Protein AF-A0A2K0UCM6-F1 (afdb_monomer)

Sequence (173 aa):
MTTNTTSREKSDEAMRGAILALKASTTWSSSEISAVLGLSVRQVNRIYSRSLKNGFDPSVRPLQISNSFVSDRPRSGRPRKRTEEVEQAIAENFKRDSRNGEKSCADIAAEITQAGHPVSSTMVWKVLKDAGLRKSKPVKKRGPRTKMKEGPAGSVPSPYALALERPEEDDGV

Secondary structure (DSSP, 8-state):
--------PPPPHHHHHHHHHHHHHS---HHHHHHHHT--HHHHHHHHHHHHHTT--TTSSS----HHHHSPPPP--PPPS--HHHHHHHHHHHHHHHHH----HHHHHHHHHHTT----HHHHHHHHHHTT----S---PPPP-----------PPPTTTTS--PPP-----

Mean predicted aligned error: 16.46 Å

Radius of gyration: 38.98 Å; Cα contacts (8 Å, |Δi|>4): 99; chains: 1; bounding box: 73×44×129 Å

pLDDT: mean 76.94, std 16.35, range [40.56, 94.5]

Nearest PDB structures (foldseek):
  7w59-assembly1_L  TM=2.141E-01  e=5.563E-01  Homo sapiens
  7l7b-assembly1_F  TM=2.271E-01  e=2.478E+00  Clostridia bacterium
  7kim-assembly1_F  TM=2.936E-01  e=7.203E+00  Mycobacterium tuberculosis
  5ipl-assembly1_F  TM=2.139E-01  e=3.236E+00  Escherichia coli
  6omf-assembly1_F  TM=2.282E-01  e=3.413E+00  Salmonella enterica subsp. enterica serovar Typhimurium

InterPro domains:
  IPR002492 Transposase, Tc1-like [PF01498] (101-149)
  IPR009057 Homedomain-like superfamily [SSF46689] (11-132)

Solvent-accessible surface area (backbone atoms only — not comparable to full-atom values): 11348 Å² total; per-residue (Å²): 134,82,83,84,78,73,71,88,68,77,80,47,66,65,60,50,46,50,52,48,51,46,60,54,76,45,92,65,50,60,62,56,55,16,66,76,70,75,47,55,49,68,54,53,53,51,51,49,57,48,18,44,75,58,68,51,63,69,84,51,80,78,78,83,84,54,67,79,37,59,54,80,74,83,75,83,67,85,85,70,96,69,54,71,68,60,53,48,53,52,51,50,52,51,57,57,26,68,74,75,54,82,69,50,49,57,54,55,20,51,56,42,35,72,74,70,44,90,50,50,37,71,51,48,49,51,51,33,54,76,71,68,53,70,88,88,67,82,83,73,72,79,69,83,79,74,79,74,79,82,68,85,81,74,82,73,80,62,91,70,76,80,77,78,77,74,83,78,82,82,87,82,133

Foldseek 3Di:
DDDPPPPVPPPDLVLLLVLLCPVLVDPDDLVVNCVVSVHDSVVSVVSNVQLVVQVQDSVDPPHDRDSSSRDDDDDPPDDDPDDPVLLVLLVVVQVVCVVVPGDQLCVSQVVVVVVVDNDDSVRSVVSCVVVVNDDPDDPPPPPPDPPD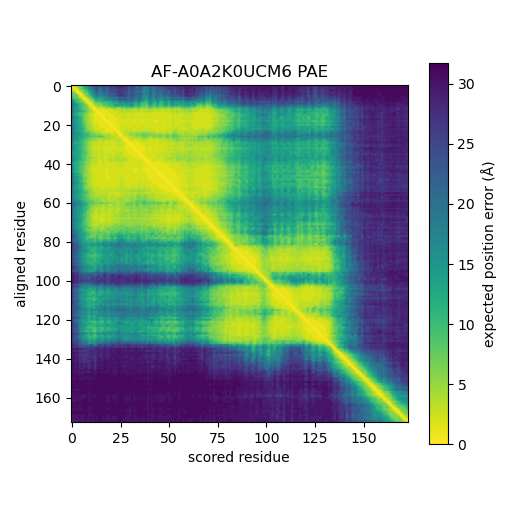PDDDDPPDDDPCPPPPDDPDPDDDD

Structure (mmCIF, N/CA/C/O backbone):
data_AF-A0A2K0UCM6-F1
#
_entry.id   AF-A0A2K0UCM6-F1
#
loop_
_atom_site.group_PDB
_atom_site.id
_atom_site.type_symbol
_atom_site.label_atom_id
_atom_site.label_alt_id
_atom_site.label_comp_id
_atom_site.label_asym_id
_atom_site.label_entity_id
_atom_site.label_seq_id
_atom_site.pdbx_PDB_ins_code
_atom_site.Cartn_x
_atom_site.Cartn_y
_atom_site.Cartn_z
_atom_site.occupancy
_atom_site.B_iso_or_equiv
_atom_site.auth_seq_id
_atom_site.auth_comp_id
_atom_site.auth_asym_id
_atom_site.auth_atom_id
_atom_site.pdbx_PDB_model_num
ATOM 1 N N . MET A 1 1 ? 25.650 23.838 -17.628 1.00 40.56 1 MET A N 1
ATOM 2 C CA . MET A 1 1 ? 24.295 23.589 -18.155 1.00 40.56 1 MET A CA 1
ATOM 3 C C . MET A 1 1 ? 23.600 22.560 -17.271 1.00 40.56 1 MET A C 1
ATOM 5 O O . MET A 1 1 ? 24.244 21.598 -16.880 1.00 40.56 1 MET A O 1
ATOM 9 N N . THR A 1 2 ? 22.339 22.856 -16.930 1.00 42.34 2 THR A N 1
ATOM 10 C CA . THR A 1 2 ? 21.278 22.015 -16.328 1.00 42.34 2 THR A CA 1
ATOM 11 C C . THR A 1 2 ? 21.559 21.280 -15.008 1.00 42.34 2 THR A C 1
ATOM 13 O O . THR A 1 2 ? 22.036 20.149 -14.987 1.00 42.34 2 THR 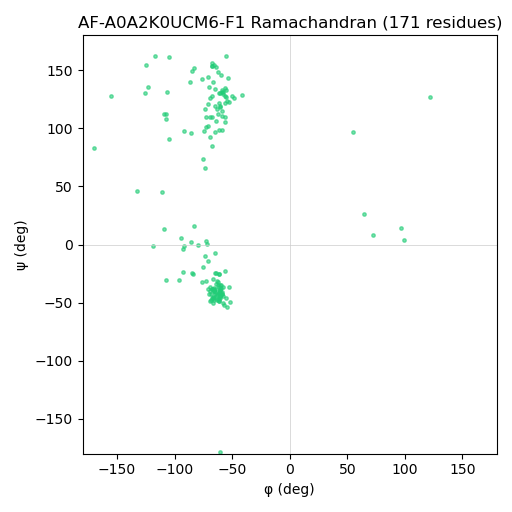A O 1
ATOM 16 N N . THR A 1 3 ? 21.130 21.878 -13.894 1.00 45.38 3 THR A N 1
ATOM 17 C CA . THR A 1 3 ? 20.802 21.152 -12.660 1.00 45.38 3 THR A CA 1
ATOM 18 C C . THR A 1 3 ? 19.488 20.399 -12.877 1.00 45.38 3 THR A C 1
ATOM 20 O O . THR A 1 3 ? 18.434 21.026 -12.989 1.00 45.38 3 THR A O 1
ATOM 23 N N . ASN A 1 4 ? 19.538 19.066 -12.956 1.00 50.91 4 ASN A N 1
ATOM 24 C CA . ASN A 1 4 ? 18.344 18.217 -12.949 1.00 50.91 4 ASN A CA 1
ATOM 25 C C . ASN A 1 4 ? 17.682 18.293 -11.570 1.00 50.91 4 ASN A C 1
ATOM 27 O O . ASN A 1 4 ? 17.921 17.472 -10.684 1.00 50.91 4 ASN A O 1
ATOM 31 N N . THR A 1 5 ? 16.848 19.308 -11.384 1.00 46.75 5 THR A N 1
ATOM 32 C CA . THR A 1 5 ? 15.921 19.411 -10.264 1.00 46.75 5 THR A CA 1
ATOM 33 C C . THR A 1 5 ? 14.771 18.445 -10.532 1.00 46.75 5 THR A C 1
ATOM 35 O O . THR A 1 5 ? 13.678 18.845 -10.910 1.00 46.75 5 THR A O 1
ATOM 38 N N . THR A 1 6 ? 15.016 17.142 -10.392 1.00 52.75 6 THR A N 1
ATOM 39 C CA . THR A 1 6 ? 13.942 16.145 -10.379 1.00 52.75 6 THR A CA 1
ATOM 40 C C . THR A 1 6 ? 13.152 16.321 -9.088 1.00 52.75 6 THR A C 1
ATOM 42 O O . THR A 1 6 ? 13.480 15.733 -8.053 1.00 52.75 6 THR A O 1
ATOM 45 N N . SER A 1 7 ? 12.090 17.128 -9.149 1.00 48.38 7 SER A N 1
ATOM 46 C CA . SER A 1 7 ? 10.893 16.879 -8.351 1.00 48.38 7 SER A CA 1
ATOM 47 C C . SER A 1 7 ? 10.639 15.372 -8.408 1.00 48.38 7 SER A C 1
ATOM 49 O O . SER A 1 7 ? 10.701 14.744 -9.466 1.00 48.38 7 SER A O 1
ATOM 51 N N . ARG A 1 8 ? 10.458 14.735 -7.250 1.00 50.31 8 ARG A N 1
ATOM 52 C CA . ARG A 1 8 ? 10.167 13.300 -7.173 1.00 50.31 8 ARG A CA 1
ATOM 53 C C . ARG A 1 8 ? 8.727 13.074 -7.624 1.00 50.31 8 ARG A C 1
ATOM 55 O O . ARG A 1 8 ? 7.865 12.720 -6.822 1.00 50.31 8 ARG A O 1
ATOM 62 N N . GLU A 1 9 ? 8.464 13.332 -8.893 1.00 61.31 9 GLU A N 1
ATOM 63 C CA . GLU A 1 9 ? 7.192 13.063 -9.523 1.00 61.31 9 GLU A CA 1
ATOM 64 C C . GLU A 1 9 ? 6.987 11.554 -9.532 1.00 61.31 9 GLU A C 1
ATOM 66 O O . GLU A 1 9 ? 7.901 10.744 -9.742 1.00 61.31 9 GLU A O 1
ATOM 71 N N . LYS A 1 10 ? 5.778 11.158 -9.144 1.00 65.12 10 LYS A N 1
ATOM 72 C CA . LYS A 1 10 ? 5.393 9.756 -9.103 1.00 65.12 10 LYS A CA 1
ATOM 73 C C . LYS A 1 10 ? 5.502 9.237 -10.534 1.00 65.12 10 LYS A C 1
ATOM 75 O O . LYS A 1 10 ? 4.829 9.762 -11.407 1.00 65.12 10 LYS A O 1
ATOM 80 N N . SER A 1 11 ? 6.320 8.204 -10.755 1.00 69.69 11 SER A N 1
ATOM 81 C CA . SER A 1 11 ? 6.376 7.562 -12.069 1.00 69.69 11 SER A CA 1
ATOM 82 C C . SER A 1 11 ? 4.977 7.111 -12.461 1.00 69.69 11 SER A C 1
ATOM 84 O O . SER A 1 11 ? 4.312 6.434 -11.662 1.00 69.69 11 SER A O 1
ATOM 86 N N . ASP A 1 12 ? 4.558 7.523 -13.651 1.00 83.50 12 ASP A N 1
ATOM 87 C CA . ASP A 1 12 ? 3.236 7.238 -14.183 1.00 83.50 12 ASP A CA 1
ATOM 88 C C . ASP A 1 12 ? 3.043 5.727 -14.393 1.00 83.50 12 ASP A C 1
ATOM 90 O O . ASP A 1 12 ? 4.007 4.971 -14.570 1.00 83.50 12 ASP A O 1
ATOM 94 N N . GLU A 1 13 ? 1.796 5.268 -14.333 1.00 87.69 13 GLU A N 1
ATOM 95 C CA . GLU A 1 13 ? 1.454 3.858 -14.538 1.00 87.69 13 GLU A CA 1
ATOM 96 C C . GLU A 1 13 ? 1.859 3.401 -15.944 1.00 87.69 13 GLU A C 1
ATOM 98 O O . GLU A 1 13 ? 2.413 2.309 -16.090 1.00 87.69 13 GLU A O 1
ATOM 103 N N . ALA A 1 14 ? 1.731 4.277 -16.946 1.00 88.81 14 ALA A N 1
ATOM 104 C CA . ALA A 1 14 ? 2.197 4.020 -18.304 1.00 88.81 14 ALA A CA 1
ATOM 105 C C . ALA A 1 14 ? 3.718 3.788 -18.367 1.00 88.81 14 ALA A C 1
ATOM 107 O O . ALA A 1 14 ? 4.170 2.793 -18.936 1.00 88.81 14 ALA A O 1
ATOM 108 N N . MET A 1 15 ? 4.522 4.643 -17.717 1.00 90.75 15 MET A N 1
ATOM 109 C CA . MET A 1 15 ? 5.987 4.493 -17.692 1.00 90.75 15 MET A CA 1
ATOM 110 C C . MET A 1 15 ? 6.415 3.183 -17.034 1.00 90.75 15 MET A C 1
ATOM 112 O O . MET A 1 15 ? 7.328 2.503 -17.497 1.00 90.75 15 MET A O 1
ATOM 116 N N . ARG A 1 16 ? 5.755 2.814 -15.935 1.00 91.56 16 ARG A N 1
ATOM 117 C CA . ARG A 1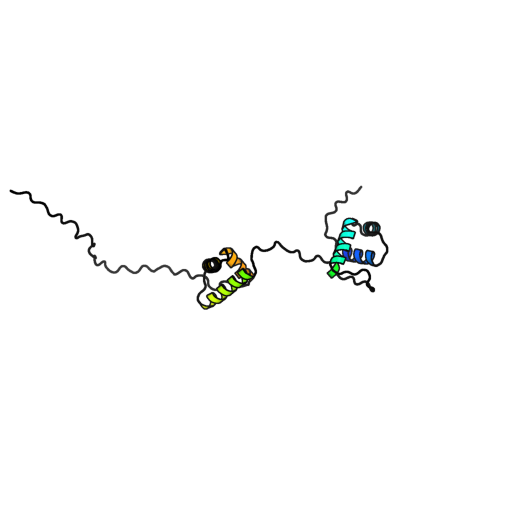 16 ? 6.025 1.546 -15.257 1.00 91.56 16 ARG A CA 1
ATOM 118 C C . ARG A 1 16 ? 5.651 0.361 -16.149 1.00 91.56 16 ARG A C 1
ATOM 120 O O . ARG A 1 16 ? 6.443 -0.568 -16.237 1.00 91.56 16 ARG A O 1
ATOM 127 N N . GLY A 1 17 ? 4.513 0.413 -16.844 1.00 92.62 17 GLY A N 1
ATOM 128 C CA . GLY A 1 17 ? 4.114 -0.595 -17.831 1.00 92.62 17 GLY A CA 1
ATOM 129 C C . GLY A 1 17 ? 5.129 -0.747 -18.967 1.00 92.62 17 GLY A C 1
ATOM 130 O O . GLY A 1 17 ? 5.506 -1.869 -19.300 1.00 92.62 17 GLY A O 1
ATOM 131 N N . ALA A 1 18 ? 5.657 0.366 -19.485 1.00 92.31 18 ALA A N 1
ATOM 132 C CA . ALA A 1 18 ? 6.709 0.355 -20.501 1.00 92.31 18 ALA A CA 1
ATOM 133 C C . ALA A 1 18 ? 7.987 -0.347 -20.009 1.00 92.31 18 ALA A C 1
ATOM 135 O O . ALA A 1 18 ? 8.581 -1.126 -20.749 1.00 92.31 18 ALA A O 1
ATOM 136 N N . ILE A 1 19 ? 8.380 -0.152 -18.743 1.00 93.62 19 ILE A N 1
ATOM 137 C CA . ILE A 1 19 ? 9.521 -0.871 -18.149 1.00 93.62 19 ILE A CA 1
ATOM 138 C C . ILE A 1 19 ? 9.285 -2.383 -18.149 1.00 93.62 19 ILE A C 1
ATOM 140 O O . ILE A 1 19 ? 10.207 -3.123 -18.488 1.00 93.62 19 ILE A O 1
ATOM 144 N N . LEU A 1 20 ? 8.085 -2.849 -17.773 1.00 93.31 20 LEU A N 1
ATOM 145 C CA . LEU A 1 20 ? 7.764 -4.282 -17.804 1.00 93.31 20 LEU A CA 1
ATOM 146 C C . LEU A 1 20 ? 7.828 -4.817 -19.232 1.00 93.31 20 LEU A C 1
ATOM 148 O O . LEU A 1 20 ? 8.443 -5.857 -19.455 1.00 93.31 20 LEU A O 1
ATOM 152 N N . ALA A 1 21 ? 7.221 -4.099 -20.181 1.00 92.06 21 ALA A N 1
ATOM 153 C CA . ALA A 1 21 ? 7.214 -4.481 -21.587 1.00 92.06 21 ALA A CA 1
ATOM 154 C C . ALA A 1 21 ? 8.639 -4.633 -22.115 1.00 92.06 21 ALA A C 1
ATOM 156 O O . ALA A 1 21 ? 8.985 -5.687 -22.640 1.00 92.06 21 ALA A O 1
ATOM 157 N N . LEU A 1 22 ? 9.486 -3.620 -21.914 1.00 92.56 22 LEU A N 1
ATOM 158 C CA . LEU A 1 22 ? 10.877 -3.639 -22.357 1.00 92.56 22 LEU A CA 1
ATOM 159 C C . LEU A 1 22 ? 11.652 -4.771 -21.681 1.00 92.56 22 LEU A C 1
ATOM 161 O O . LEU A 1 22 ? 12.257 -5.579 -22.370 1.00 92.56 22 LEU A O 1
ATOM 165 N N . LYS A 1 23 ? 11.563 -4.916 -20.352 1.00 91.50 23 LYS A N 1
ATOM 166 C CA . LYS A 1 23 ? 12.283 -5.986 -19.644 1.00 91.50 23 LYS A CA 1
ATOM 167 C C . LYS A 1 23 ? 11.863 -7.398 -20.037 1.00 91.50 23 LYS A C 1
ATOM 169 O O . LYS A 1 23 ? 12.685 -8.301 -19.931 1.00 91.50 23 LYS A O 1
ATOM 174 N N . ALA A 1 24 ? 10.603 -7.599 -20.408 1.00 89.44 24 ALA A N 1
ATOM 175 C CA . ALA A 1 24 ? 10.080 -8.921 -20.730 1.00 89.44 24 ALA A CA 1
ATOM 176 C C . ALA A 1 24 ? 10.177 -9.265 -22.226 1.00 89.44 24 ALA A C 1
ATOM 178 O O . ALA A 1 24 ? 10.181 -10.445 -22.577 1.00 89.44 24 ALA A O 1
ATOM 179 N N . SER A 1 25 ? 10.236 -8.254 -23.101 1.00 88.19 25 SER A N 1
ATOM 180 C CA . SER A 1 25 ? 10.313 -8.437 -24.557 1.00 88.19 25 SER A CA 1
ATOM 181 C C . SER A 1 25 ? 11.735 -8.372 -25.111 1.00 88.19 25 SER A C 1
ATOM 183 O O . SER A 1 25 ? 12.010 -9.047 -26.101 1.00 88.19 25 SER A O 1
ATOM 185 N N . THR A 1 26 ? 12.640 -7.607 -24.493 1.00 87.56 26 THR A N 1
ATOM 186 C CA . THR A 1 26 ? 14.011 -7.420 -24.984 1.00 87.56 26 THR A CA 1
ATOM 187 C C . THR A 1 26 ? 15.053 -7.955 -24.004 1.00 87.56 26 THR A C 1
ATOM 189 O O . THR A 1 26 ? 14.803 -8.149 -22.816 1.00 87.56 26 THR A O 1
ATOM 192 N N . THR A 1 27 ? 16.273 -8.167 -24.500 1.00 89.38 27 THR A N 1
ATOM 193 C CA . THR A 1 27 ? 17.455 -8.526 -23.698 1.00 89.38 27 THR A CA 1
ATOM 194 C C . THR A 1 27 ? 18.137 -7.305 -23.068 1.00 89.38 27 THR A C 1
ATOM 196 O O . THR A 1 27 ? 19.283 -7.392 -22.630 1.00 89.38 27 THR A O 1
ATOM 199 N N . TRP A 1 28 ? 17.453 -6.155 -23.013 1.00 91.19 28 TRP A N 1
ATOM 200 C CA . TRP A 1 28 ? 18.064 -4.893 -22.609 1.00 91.19 28 TRP A CA 1
ATOM 201 C C . TRP A 1 28 ? 18.494 -4.865 -21.144 1.00 91.19 28 TRP A C 1
ATOM 203 O O . TRP A 1 28 ? 17.791 -5.289 -20.204 1.00 91.19 28 TRP A O 1
ATOM 213 N N . SER A 1 29 ? 19.664 -4.268 -20.936 1.00 92.25 29 SER A N 1
ATOM 214 C CA . SER A 1 29 ? 20.181 -4.012 -19.601 1.00 92.25 29 SER A CA 1
ATOM 215 C C . SER A 1 29 ? 19.322 -2.961 -18.887 1.00 92.25 29 SER A C 1
ATOM 217 O O . SER A 1 29 ? 18.663 -2.115 -19.495 1.00 92.25 29 SER A O 1
ATOM 219 N N . SER A 1 30 ? 19.293 -2.995 -17.550 1.00 92.31 30 SER A N 1
ATOM 220 C CA . SER A 1 30 ? 18.547 -1.974 -16.794 1.00 92.31 30 SER A CA 1
ATOM 221 C C . SER A 1 30 ? 19.133 -0.569 -16.994 1.00 92.31 30 SER A C 1
ATOM 223 O O . SER A 1 30 ? 18.405 0.406 -16.844 1.00 92.31 30 SER A O 1
ATOM 225 N N . SER A 1 31 ? 20.418 -0.467 -17.351 1.00 92.75 31 SER A N 1
ATOM 226 C CA . SER A 1 31 ? 21.103 0.766 -17.755 1.00 92.75 31 SER A CA 1
ATOM 227 C C . SER A 1 31 ? 20.591 1.315 -19.085 1.00 92.75 31 SER A C 1
ATOM 229 O O . SER A 1 31 ? 20.277 2.500 -19.156 1.00 92.75 31 SER A O 1
ATOM 231 N N . GLU A 1 32 ? 20.427 0.478 -20.108 1.00 93.94 32 GLU A N 1
ATOM 232 C CA . GLU A 1 32 ? 19.857 0.904 -21.397 1.00 93.94 32 GLU A CA 1
ATOM 233 C C . GLU A 1 32 ? 18.430 1.420 -21.222 1.00 93.94 32 GLU A C 1
ATOM 235 O O . GLU A 1 32 ? 18.113 2.533 -21.631 1.00 93.94 32 GLU A O 1
ATOM 240 N N . ILE A 1 33 ? 17.590 0.660 -20.513 1.00 93.00 33 ILE A N 1
ATOM 241 C CA . ILE A 1 33 ? 16.206 1.064 -20.224 1.00 93.00 33 ILE A CA 1
ATOM 242 C C . ILE A 1 33 ? 16.179 2.386 -19.446 1.00 93.00 33 ILE A C 1
ATOM 244 O O . ILE A 1 33 ? 15.321 3.233 -19.686 1.00 93.00 33 ILE A O 1
ATOM 248 N N . SER A 1 34 ? 17.129 2.584 -18.528 1.00 92.56 34 SER A N 1
ATOM 249 C CA . SER A 1 34 ? 17.250 3.826 -17.764 1.00 92.56 34 SER A CA 1
ATOM 250 C C . SER A 1 34 ? 17.612 5.025 -18.644 1.00 92.56 34 SER A C 1
ATOM 252 O O . SER A 1 34 ? 17.029 6.093 -18.470 1.00 92.56 34 SER A O 1
ATOM 254 N N . ALA A 1 35 ? 18.500 4.831 -19.624 1.00 91.69 35 ALA A N 1
ATOM 255 C CA . AL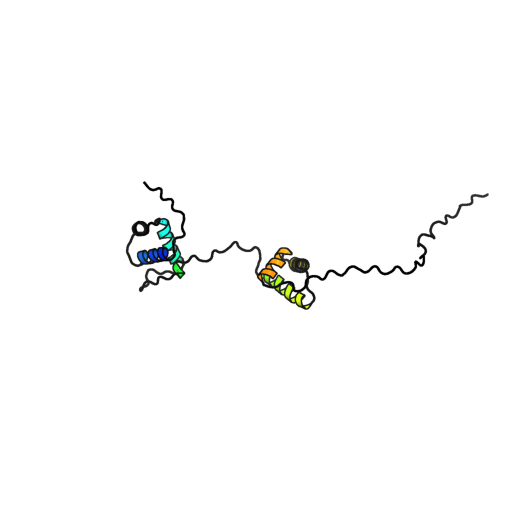A A 1 35 ? 18.913 5.867 -20.563 1.00 91.69 35 ALA A CA 1
ATOM 256 C C . ALA A 1 35 ? 17.775 6.248 -21.521 1.00 91.69 35 ALA A C 1
ATOM 258 O O . ALA A 1 35 ? 17.563 7.429 -21.773 1.00 91.69 35 ALA A O 1
ATOM 259 N N . VAL A 1 36 ? 17.004 5.262 -21.994 1.00 91.25 36 VAL A N 1
ATOM 260 C CA . VAL A 1 36 ? 15.861 5.486 -22.894 1.00 91.25 36 VAL A CA 1
ATOM 261 C C . VAL A 1 36 ? 14.700 6.180 -22.178 1.00 91.25 36 VAL A C 1
ATOM 263 O O . VAL A 1 36 ? 14.090 7.088 -22.732 1.00 91.25 36 VAL A O 1
ATOM 266 N N . LEU A 1 37 ? 14.382 5.767 -20.946 1.00 88.56 37 LEU A N 1
ATOM 267 C CA . LEU A 1 37 ? 13.220 6.279 -20.206 1.00 88.56 37 LEU A CA 1
ATOM 268 C C . LEU A 1 37 ? 13.534 7.476 -19.293 1.00 88.56 37 LEU A C 1
ATOM 270 O O . LEU A 1 37 ? 12.624 7.991 -18.645 1.00 88.56 37 LEU A O 1
ATOM 274 N N . GLY A 1 38 ? 14.800 7.890 -19.185 1.00 89.06 38 GLY A N 1
ATOM 275 C CA . GLY A 1 38 ? 15.222 8.990 -18.310 1.00 89.06 38 GLY A CA 1
ATOM 276 C C . GLY A 1 38 ? 15.021 8.712 -16.814 1.00 89.06 38 GLY A C 1
ATOM 277 O O . GLY A 1 38 ? 14.825 9.636 -16.027 1.00 89.06 38 GLY A O 1
ATOM 278 N N . LEU A 1 39 ? 15.031 7.441 -16.402 1.00 88.50 39 LEU A N 1
ATOM 279 C CA . LEU A 1 39 ? 14.831 7.027 -15.009 1.00 88.50 39 LEU A CA 1
ATOM 280 C C . LEU A 1 39 ? 16.145 6.597 -14.368 1.00 88.50 39 LEU A C 1
ATOM 282 O O . LEU A 1 39 ? 17.090 6.222 -15.046 1.00 88.50 39 LEU A O 1
ATOM 286 N N . SER A 1 40 ? 16.203 6.559 -13.037 1.00 91.19 40 SER A N 1
ATOM 287 C CA . SER A 1 40 ? 17.339 5.910 -12.374 1.00 91.19 40 SER A CA 1
ATOM 288 C C . SER A 1 40 ? 17.275 4.387 -12.545 1.00 91.19 40 SER A C 1
ATOM 290 O O . SER A 1 40 ? 16.208 3.774 -12.436 1.00 91.19 40 SER A O 1
ATOM 292 N N . VAL A 1 41 ? 18.433 3.739 -12.694 1.00 93.25 41 VAL A N 1
ATOM 293 C CA . VAL A 1 41 ? 18.546 2.265 -12.730 1.00 93.25 41 VAL A CA 1
ATOM 294 C C . VAL A 1 41 ? 17.871 1.620 -11.508 1.00 93.25 41 VAL A C 1
ATOM 296 O O . VAL A 1 41 ? 17.195 0.594 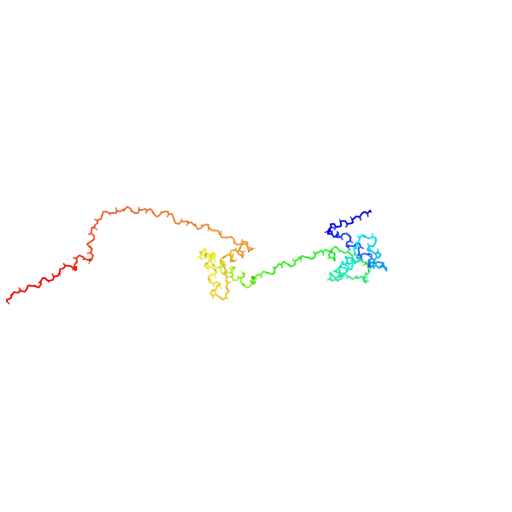-11.610 1.00 93.25 41 VAL A O 1
ATOM 299 N N . ARG A 1 42 ? 17.975 2.266 -10.337 1.00 93.00 42 ARG A N 1
ATOM 300 C CA . ARG A 1 42 ? 17.307 1.829 -9.102 1.00 93.00 42 ARG A CA 1
ATOM 301 C C . ARG A 1 42 ? 15.783 1.821 -9.239 1.00 93.00 42 ARG A C 1
ATOM 303 O O . ARG A 1 42 ? 15.146 0.905 -8.721 1.00 93.00 42 ARG A O 1
ATOM 310 N N . GLN A 1 43 ? 15.189 2.820 -9.895 1.00 91.75 43 GLN A N 1
ATOM 311 C CA . GLN A 1 43 ? 13.743 2.857 -10.139 1.00 91.75 43 GLN A CA 1
ATOM 312 C C . GLN A 1 43 ? 13.312 1.728 -11.073 1.00 91.75 43 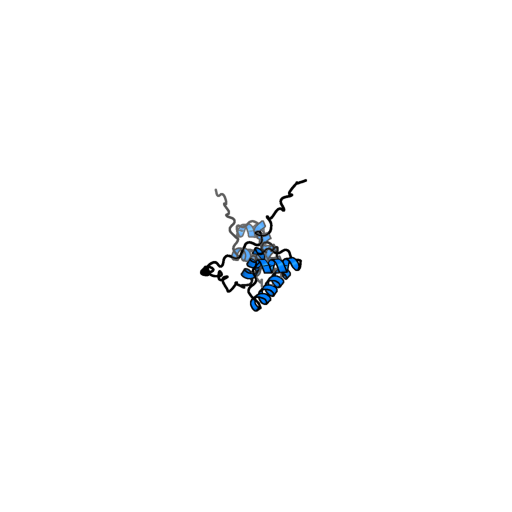GLN A C 1
ATOM 314 O O . GLN A 1 43 ? 12.363 1.028 -10.731 1.00 91.75 43 GLN A O 1
ATOM 319 N N . VAL A 1 44 ? 14.034 1.502 -12.174 1.00 93.50 44 VAL A N 1
ATOM 320 C CA . VAL A 1 44 ? 13.762 0.406 -13.123 1.00 93.50 44 VAL A CA 1
ATOM 321 C C . VAL A 1 44 ? 13.731 -0.942 -12.396 1.00 93.50 44 VAL A C 1
ATOM 323 O O . VAL A 1 44 ? 12.719 -1.643 -12.420 1.00 93.50 44 VAL A O 1
ATOM 326 N N . ASN A 1 45 ? 14.788 -1.260 -11.644 1.00 94.50 45 ASN A N 1
ATOM 327 C CA . ASN A 1 45 ? 14.880 -2.520 -10.900 1.00 94.50 45 ASN A CA 1
ATOM 328 C C . ASN A 1 45 ? 13.809 -2.637 -9.802 1.00 94.50 45 ASN A C 1
ATOM 330 O O . ASN A 1 45 ? 13.245 -3.710 -9.575 1.00 94.50 45 ASN A O 1
ATOM 334 N N . ARG A 1 46 ? 13.490 -1.533 -9.114 1.00 93.44 46 ARG A N 1
ATOM 335 C CA . ARG A 1 46 ? 12.438 -1.504 -8.087 1.00 93.44 46 ARG A CA 1
ATOM 336 C C . ARG A 1 46 ? 11.052 -1.758 -8.677 1.00 93.44 46 ARG A C 1
ATOM 338 O O . ARG A 1 46 ? 10.255 -2.444 -8.046 1.00 93.44 46 ARG A O 1
ATOM 345 N N . ILE A 1 47 ? 10.752 -1.180 -9.836 1.00 93.19 47 ILE A N 1
ATOM 346 C CA . ILE A 1 47 ? 9.464 -1.360 -10.513 1.00 93.19 47 ILE A CA 1
ATOM 347 C C . ILE A 1 47 ? 9.346 -2.811 -10.973 1.00 93.19 47 ILE A C 1
ATOM 349 O O . ILE A 1 47 ? 8.398 -3.485 -10.582 1.00 93.19 47 ILE A O 1
ATOM 353 N N . TYR A 1 48 ? 10.363 -3.324 -11.670 1.00 93.69 48 TYR A N 1
ATOM 354 C CA . TYR A 1 48 ? 10.373 -4.698 -12.168 1.00 93.69 48 TYR A CA 1
ATOM 355 C C . TYR A 1 48 ? 10.221 -5.738 -11.045 1.00 93.69 48 TYR A C 1
ATOM 357 O O . TYR A 1 48 ? 9.318 -6.571 -11.076 1.00 93.69 48 TYR A O 1
ATOM 365 N N . SER A 1 49 ? 11.029 -5.638 -9.982 1.00 94.19 49 SER A N 1
ATOM 366 C CA . SER A 1 49 ? 10.937 -6.550 -8.828 1.00 94.19 49 SER A CA 1
ATOM 367 C C . SER A 1 49 ? 9.592 -6.479 -8.100 1.00 94.19 49 SER A C 1
ATOM 369 O O . SER A 1 49 ? 9.125 -7.481 -7.560 1.00 94.19 49 SER A O 1
ATOM 371 N N . ARG A 1 50 ? 8.945 -5.309 -8.071 1.00 93.44 50 ARG A N 1
ATOM 372 C CA . ARG A 1 50 ? 7.611 -5.163 -7.481 1.00 93.44 50 ARG A CA 1
ATOM 373 C C . ARG A 1 50 ? 6.540 -5.823 -8.336 1.00 93.44 50 ARG A C 1
ATOM 375 O O . ARG A 1 50 ? 5.637 -6.432 -7.776 1.00 93.44 50 ARG A O 1
ATOM 382 N N . SER A 1 51 ? 6.654 -5.736 -9.653 1.00 92.56 51 SER A N 1
ATOM 383 C CA . SER A 1 51 ? 5.719 -6.392 -10.558 1.00 92.56 51 SER A CA 1
ATOM 384 C C . SER A 1 51 ? 5.811 -7.911 -10.483 1.00 92.56 51 SER A C 1
ATOM 386 O O . SER A 1 51 ? 4.770 -8.556 -10.414 1.00 92.56 51 SER A O 1
ATOM 388 N N . LEU A 1 52 ? 7.017 -8.475 -10.340 1.00 93.06 52 LEU A N 1
ATOM 389 C CA . LEU A 1 52 ? 7.186 -9.906 -10.043 1.00 93.06 52 LEU A CA 1
ATOM 390 C C . LEU A 1 52 ? 6.465 -10.302 -8.741 1.00 93.06 52 LEU A C 1
ATOM 392 O O . LEU A 1 52 ? 5.724 -11.277 -8.708 1.00 93.06 52 LEU A O 1
ATOM 396 N N . LYS A 1 53 ? 6.591 -9.496 -7.675 1.00 92.62 53 LYS A N 1
ATOM 397 C CA . LYS A 1 53 ? 5.864 -9.721 -6.405 1.00 92.62 53 LYS A CA 1
ATOM 398 C C . LYS A 1 53 ? 4.345 -9.584 -6.529 1.00 92.62 53 LYS A C 1
ATOM 400 O O . LYS A 1 53 ? 3.622 -10.124 -5.698 1.00 92.62 53 LYS A O 1
ATOM 405 N N . ASN A 1 54 ? 3.873 -8.836 -7.520 1.00 90.75 54 ASN A N 1
ATOM 406 C CA . ASN A 1 54 ? 2.455 -8.691 -7.827 1.00 90.75 54 ASN A CA 1
ATOM 407 C C . ASN A 1 54 ? 1.932 -9.817 -8.744 1.00 90.75 54 ASN A C 1
ATOM 409 O O . ASN A 1 54 ? 0.755 -9.787 -9.090 1.00 90.75 54 ASN A O 1
ATOM 413 N N . GLY A 1 55 ? 2.768 -10.796 -9.119 1.00 91.69 55 GLY A N 1
ATOM 414 C CA . GLY A 1 55 ? 2.370 -11.963 -9.913 1.00 91.69 55 GLY A CA 1
ATOM 415 C C . GLY A 1 55 ? 2.628 -11.843 -11.416 1.00 91.69 55 GLY A C 1
ATOM 416 O O . GLY A 1 55 ? 2.090 -12.636 -12.178 1.00 91.69 55 GLY A O 1
ATOM 417 N N . PHE A 1 56 ? 3.425 -10.865 -11.859 1.00 92.56 56 PHE A N 1
ATOM 418 C CA . PHE A 1 56 ? 3.853 -10.799 -13.256 1.00 92.56 56 PHE A CA 1
ATOM 419 C C . PHE A 1 56 ? 4.829 -11.940 -13.572 1.00 92.56 56 PHE A C 1
ATOM 421 O O . PHE A 1 56 ? 5.859 -12.058 -12.906 1.00 92.56 56 PHE A O 1
ATOM 428 N N . ASP A 1 57 ? 4.534 -12.727 -14.608 1.00 91.50 57 ASP A N 1
ATOM 429 C CA . ASP A 1 57 ? 5.423 -13.774 -15.117 1.00 91.50 57 ASP A CA 1
ATOM 430 C C . ASP A 1 57 ? 6.004 -13.373 -16.489 1.00 91.50 57 ASP A C 1
ATOM 432 O O . ASP A 1 57 ? 5.264 -13.295 -17.476 1.00 91.50 57 ASP A O 1
ATOM 436 N N . PRO A 1 58 ? 7.325 -13.118 -16.585 1.00 89.94 58 PRO A N 1
ATOM 437 C CA . PRO A 1 58 ? 7.978 -12.755 -17.838 1.00 89.94 58 PRO A CA 1
ATOM 438 C C . PRO A 1 58 ? 8.131 -13.932 -18.811 1.00 89.94 58 PRO A C 1
ATOM 440 O O . PRO A 1 58 ? 8.528 -13.695 -19.950 1.00 89.94 58 PRO A O 1
ATOM 443 N N . SER A 1 59 ? 7.859 -15.176 -18.402 1.00 89.25 59 SER A N 1
ATOM 444 C CA . SER A 1 59 ? 7.990 -16.374 -19.247 1.00 89.25 59 SER A CA 1
ATOM 445 C C . SER A 1 59 ? 6.751 -16.620 -20.109 1.00 89.25 59 SER A C 1
ATOM 447 O O . SER A 1 59 ? 6.846 -17.214 -21.183 1.00 89.25 59 SER A O 1
ATOM 449 N N . VAL A 1 60 ? 5.584 -16.138 -19.672 1.00 88.62 60 VAL A N 1
ATOM 450 C CA . VAL A 1 60 ? 4.309 -16.357 -20.365 1.00 88.62 60 VAL A CA 1
ATOM 451 C C . VAL A 1 60 ? 4.270 -15.576 -21.680 1.00 88.62 60 VAL A C 1
ATOM 453 O O . VAL A 1 60 ? 4.667 -14.408 -21.766 1.00 88.62 60 VAL A O 1
ATOM 456 N N . ARG A 1 61 ? 3.807 -16.243 -22.740 1.00 88.50 61 ARG A N 1
ATOM 457 C CA . ARG A 1 61 ? 3.545 -15.654 -24.057 1.00 88.50 61 ARG A CA 1
ATOM 458 C C . ARG A 1 61 ? 2.097 -15.973 -24.442 1.00 88.50 61 ARG A C 1
ATOM 460 O O . ARG A 1 61 ? 1.719 -17.138 -24.347 1.00 88.50 61 ARG A O 1
ATOM 467 N N . PRO A 1 62 ? 1.289 -14.988 -24.873 1.00 87.81 62 PRO A N 1
ATOM 468 C CA . PRO A 1 62 ? 1.603 -13.565 -25.059 1.00 87.81 62 PRO A CA 1
ATOM 469 C C . PRO A 1 62 ? 1.877 -12.827 -23.737 1.00 87.81 62 PRO A C 1
ATOM 471 O O . PRO A 1 62 ? 1.399 -13.229 -22.680 1.00 87.81 62 PRO A O 1
ATOM 474 N N . LEU A 1 63 ? 2.664 -11.747 -23.797 1.00 88.31 63 LEU A N 1
ATOM 475 C CA . LEU A 1 63 ? 2.988 -10.942 -22.616 1.00 88.31 63 LEU A CA 1
ATOM 476 C C . LEU A 1 63 ? 1.717 -10.303 -22.043 1.00 88.31 63 LEU A C 1
ATOM 478 O O . LEU A 1 63 ? 1.089 -9.464 -22.688 1.00 88.31 63 LEU A O 1
ATOM 482 N N . GLN A 1 64 ? 1.362 -10.675 -20.815 1.00 87.94 64 GLN A N 1
ATOM 483 C CA . GLN A 1 64 ? 0.215 -10.111 -20.111 1.00 87.94 64 GLN A CA 1
ATOM 484 C C . GLN A 1 64 ? 0.657 -8.916 -19.266 1.00 87.94 64 GLN A C 1
ATOM 486 O O . GLN A 1 64 ? 1.164 -9.067 -18.156 1.00 87.94 64 GLN A O 1
ATOM 491 N N . ILE A 1 65 ? 0.468 -7.710 -19.801 1.00 88.31 65 ILE A N 1
ATOM 492 C CA . ILE A 1 65 ? 0.756 -6.462 -19.090 1.00 88.31 65 ILE A CA 1
ATOM 493 C C . ILE A 1 65 ? -0.573 -5.820 -18.710 1.00 88.31 65 ILE A C 1
ATOM 495 O O . ILE A 1 65 ? -1.331 -5.380 -19.569 1.00 88.31 65 ILE A O 1
ATOM 499 N N . SER A 1 66 ? -0.854 -5.769 -17.413 1.00 89.38 66 SER A N 1
ATOM 500 C CA . SER A 1 66 ? -2.048 -5.143 -16.853 1.00 89.38 66 SER A CA 1
ATOM 501 C C . SER A 1 66 ? -1.675 -4.100 -15.802 1.00 89.38 66 SER A C 1
ATOM 503 O O . SER A 1 66 ? -0.649 -4.200 -15.118 1.00 89.38 66 SER A O 1
ATOM 505 N N . ASN A 1 67 ? -2.562 -3.122 -15.604 1.00 89.38 67 ASN A N 1
ATOM 506 C CA . ASN A 1 67 ? -2.374 -2.088 -14.582 1.00 89.38 67 ASN A CA 1
ATOM 507 C C . ASN A 1 67 ? -2.302 -2.684 -13.167 1.00 89.38 67 ASN A C 1
ATOM 509 O O . ASN A 1 67 ? -1.646 -2.120 -12.292 1.00 89.38 67 ASN A O 1
ATOM 513 N N . SER A 1 68 ? -2.900 -3.858 -12.932 1.00 88.19 68 SER A N 1
ATOM 514 C CA . SER A 1 68 ? -2.842 -4.540 -11.634 1.00 88.19 68 SER A CA 1
ATOM 515 C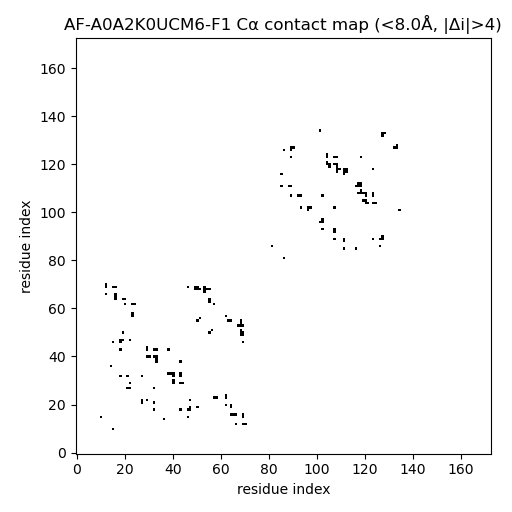 C . SER A 1 68 ? -1.408 -4.865 -11.192 1.00 88.19 68 SER A C 1
ATOM 517 O O . SER A 1 68 ? -1.100 -4.724 -10.010 1.00 88.19 68 SER A O 1
ATOM 519 N N . PHE A 1 69 ? -0.497 -5.196 -12.116 1.00 89.62 69 PHE A N 1
ATOM 520 C CA . PHE A 1 69 ? 0.902 -5.508 -11.783 1.00 89.62 69 PHE A CA 1
ATOM 521 C C . PHE A 1 69 ? 1.752 -4.278 -11.456 1.00 89.62 69 PHE A C 1
ATOM 523 O O . PHE A 1 69 ? 2.808 -4.391 -10.824 1.00 89.62 69 PHE A O 1
ATOM 530 N N . VAL A 1 70 ? 1.298 -3.104 -11.882 1.00 89.88 70 VAL A N 1
ATOM 531 C CA . VAL A 1 70 ? 2.043 -1.842 -11.841 1.00 89.88 70 VAL A CA 1
ATOM 532 C C . VAL A 1 70 ? 1.511 -0.881 -10.773 1.00 89.88 70 VAL A C 1
ATOM 534 O O . VAL A 1 70 ? 2.269 -0.082 -10.200 1.00 89.88 70 VAL A O 1
ATOM 537 N N . SER A 1 71 ? 0.211 -0.969 -10.502 1.00 88.69 71 SER A N 1
ATOM 538 C CA . SER A 1 71 ? -0.494 -0.130 -9.544 1.00 88.69 71 SER A CA 1
ATOM 539 C C . SER A 1 71 ? 0.078 -0.259 -8.128 1.00 88.69 71 SER A C 1
ATOM 541 O O . SER A 1 71 ? 0.578 -1.298 -7.675 1.00 88.69 71 SER A O 1
ATOM 543 N N . ASP A 1 72 ? 0.041 0.857 -7.405 1.00 85.31 72 ASP A N 1
ATOM 544 C CA . ASP A 1 72 ? 0.443 0.885 -6.009 1.00 85.31 72 ASP A CA 1
ATOM 545 C C . ASP A 1 72 ? -0.628 0.212 -5.143 1.00 85.31 72 ASP A C 1
ATOM 547 O O . ASP A 1 72 ? -1.738 0.723 -5.018 1.00 85.31 72 ASP A O 1
ATOM 551 N N . ARG A 1 73 ? -0.276 -0.903 -4.485 1.00 83.00 73 ARG A N 1
ATOM 552 C CA . ARG A 1 73 ? -1.140 -1.513 -3.460 1.00 83.00 73 ARG A CA 1
ATOM 553 C C . ARG A 1 73 ? -1.524 -0.477 -2.392 1.00 83.00 73 ARG A C 1
ATOM 555 O O . ARG A 1 73 ? -0.670 0.346 -2.025 1.00 83.00 73 ARG A O 1
ATOM 562 N N . PRO A 1 74 ? -2.761 -0.536 -1.861 1.00 85.06 74 PRO A N 1
ATOM 563 C CA . PRO A 1 74 ? -3.174 0.341 -0.777 1.00 85.06 74 PRO A CA 1
ATOM 564 C C . PRO A 1 74 ? -2.190 0.190 0.381 1.00 85.06 74 PRO A C 1
ATOM 566 O O . PRO A 1 74 ? -1.786 -0.917 0.744 1.00 85.06 74 PRO A O 1
ATOM 569 N N . ARG A 1 75 ? -1.747 1.320 0.931 1.00 84.56 75 ARG A N 1
ATOM 570 C CA . ARG A 1 75 ? -0.822 1.305 2.063 1.00 84.56 75 ARG A CA 1
ATOM 571 C C . ARG A 1 75 ? -1.570 0.748 3.267 1.00 84.56 75 ARG A C 1
ATOM 573 O O . ARG A 1 75 ? -2.630 1.267 3.611 1.00 84.56 75 ARG A O 1
ATOM 580 N N . SER A 1 76 ? -1.003 -0.261 3.924 1.00 81.06 76 SER A N 1
ATOM 581 C CA . SER A 1 76 ? -1.448 -0.646 5.259 1.00 81.06 76 SER A CA 1
ATOM 582 C C . SER A 1 76 ? -1.271 0.580 6.152 1.00 81.06 76 SER A C 1
ATOM 584 O O . SER A 1 76 ? -0.146 1.041 6.366 1.00 81.06 76 SER A O 1
ATOM 586 N N . GLY A 1 77 ? -2.381 1.178 6.581 1.00 85.38 77 GLY A N 1
ATOM 587 C CA . GLY A 1 77 ? -2.350 2.297 7.512 1.00 85.38 77 GLY A CA 1
ATOM 588 C C . GLY A 1 77 ? -1.702 1.897 8.839 1.00 85.38 77 GLY A C 1
ATOM 589 O O . GLY A 1 77 ? -1.282 0.757 9.044 1.00 85.38 77 GLY A O 1
ATOM 590 N N . ARG A 1 78 ? -1.640 2.838 9.781 1.00 85.50 78 ARG A N 1
ATOM 591 C CA . ARG A 1 78 ? -1.189 2.516 11.136 1.00 85.50 78 ARG A CA 1
ATOM 592 C C . ARG A 1 78 ? -2.134 1.464 11.744 1.00 85.50 78 ARG A C 1
ATOM 594 O O . ARG A 1 78 ? -3.345 1.699 11.709 1.00 85.50 78 ARG A O 1
ATOM 601 N N . PRO A 1 79 ? -1.623 0.358 12.320 1.00 83.94 79 PRO A N 1
ATOM 602 C CA . PRO A 1 79 ? -2.474 -0.621 12.986 1.00 83.94 79 PRO A CA 1
ATOM 603 C C . PRO A 1 79 ? -3.297 0.065 14.082 1.00 83.94 79 PRO A C 1
ATOM 605 O O . PRO A 1 79 ? -2.788 0.905 14.836 1.00 83.94 79 PRO A O 1
ATOM 608 N N . ARG A 1 80 ? -4.596 -0.247 14.131 1.00 81.38 80 ARG A N 1
ATOM 609 C CA . ARG A 1 80 ? -5.513 0.302 15.135 1.00 81.38 80 ARG A CA 1
ATOM 610 C C . ARG A 1 80 ? -5.260 -0.410 16.468 1.00 81.38 80 ARG A C 1
ATOM 612 O O . ARG A 1 80 ? -5.032 -1.608 16.498 1.00 81.38 80 ARG A O 1
ATOM 619 N N . LYS A 1 81 ? -5.336 0.325 17.585 1.00 76.94 81 LYS A N 1
ATOM 620 C CA . LYS A 1 81 ? -5.209 -0.233 18.951 1.00 76.94 81 LYS A CA 1
ATOM 621 C C . LYS A 1 81 ? -6.433 -1.053 19.402 1.00 76.94 81 LYS A C 1
ATOM 623 O O . LYS A 1 81 ? -6.514 -1.415 20.567 1.00 76.94 81 LYS A O 1
ATOM 628 N N . ARG A 1 82 ? -7.428 -1.240 18.535 1.00 80.38 82 ARG A N 1
ATOM 629 C CA . ARG A 1 82 ? -8.714 -1.858 18.874 1.00 80.38 82 ARG A CA 1
ATOM 630 C C . ARG A 1 82 ? -8.744 -3.249 18.274 1.00 80.38 82 ARG A C 1
ATOM 632 O O . ARG A 1 82 ? -8.397 -3.387 17.104 1.00 80.38 82 ARG A O 1
ATOM 639 N N . THR A 1 83 ? -9.120 -4.232 19.078 1.00 84.88 83 THR A N 1
ATOM 640 C CA . THR A 1 83 ? -9.366 -5.600 18.627 1.00 84.88 83 THR A CA 1
ATOM 641 C C . THR A 1 83 ? -10.792 -5.713 18.099 1.00 84.88 83 THR A C 1
ATOM 643 O O . THR A 1 83 ? -11.690 -5.011 18.567 1.00 84.88 83 THR A O 1
ATOM 646 N N . GLU A 1 84 ? -10.998 -6.596 17.126 1.00 84.44 84 GLU A N 1
ATOM 647 C CA . GLU A 1 84 ? -12.318 -6.851 16.533 1.00 84.44 84 GLU A CA 1
ATOM 648 C C . GLU A 1 84 ? -13.317 -7.350 17.588 1.00 84.44 84 GLU A C 1
ATOM 650 O O . GLU A 1 84 ? -14.473 -6.937 17.589 1.00 84.44 84 GLU A O 1
ATOM 655 N N . GLU A 1 85 ? -12.841 -8.137 18.556 1.00 84.88 85 GLU A N 1
ATOM 656 C CA . GLU A 1 85 ? -13.607 -8.614 19.716 1.00 84.88 85 GLU A CA 1
ATOM 657 C C . GLU A 1 85 ? -14.229 -7.461 20.516 1.00 84.88 85 GLU A C 1
ATOM 659 O O . GLU A 1 85 ? -15.417 -7.474 20.837 1.00 84.88 85 GLU A O 1
ATOM 664 N N . VAL A 1 86 ? -13.446 -6.412 20.791 1.00 85.00 86 VAL A N 1
ATOM 665 C CA . VAL A 1 86 ? -13.925 -5.243 21.538 1.00 85.00 86 VAL A CA 1
ATOM 666 C C . VAL A 1 86 ? -14.933 -4.450 20.712 1.00 85.00 86 VAL A C 1
ATOM 668 O O . VAL A 1 86 ? -15.906 -3.933 21.258 1.00 85.00 86 VAL A O 1
ATOM 671 N N . GLU A 1 87 ? -14.739 -4.352 19.396 1.00 87.00 87 GLU A N 1
ATOM 672 C CA . GLU A 1 87 ? -15.693 -3.671 18.515 1.00 87.00 87 GLU A CA 1
ATOM 673 C C . GLU A 1 87 ? -17.040 -4.408 18.456 1.00 87.00 87 GLU A C 1
ATOM 675 O O . GLU A 1 87 ? -18.093 -3.763 18.520 1.00 87.00 87 GLU A O 1
ATOM 680 N N . GLN A 1 88 ? -17.015 -5.742 18.425 1.00 86.88 88 GLN A N 1
ATOM 681 C CA . GLN A 1 88 ? -18.211 -6.586 18.470 1.00 86.88 88 GLN A CA 1
ATOM 682 C C . GLN A 1 88 ? -18.937 -6.469 19.815 1.00 86.88 88 GLN A C 1
ATOM 684 O O . GLN A 1 88 ? -20.136 -6.185 19.827 1.00 86.88 88 GLN A O 1
ATOM 689 N N . ALA A 1 89 ? -18.217 -6.560 20.937 1.00 86.44 89 ALA A N 1
ATOM 690 C CA . ALA A 1 89 ? -18.796 -6.410 22.274 1.00 86.44 89 ALA A CA 1
ATOM 691 C C . ALA A 1 89 ? -19.476 -5.039 22.469 1.00 86.44 89 ALA A C 1
ATOM 693 O O . ALA A 1 89 ? -20.579 -4.951 23.014 1.00 86.44 89 ALA A O 1
ATOM 694 N N . ILE A 1 90 ? -18.862 -3.957 21.963 1.00 86.19 90 ILE A N 1
ATOM 695 C CA . ILE A 1 90 ? -19.472 -2.615 21.959 1.00 86.19 90 ILE A CA 1
ATOM 696 C C . ILE A 1 90 ? -20.780 -2.613 21.156 1.00 86.19 90 ILE A C 1
ATOM 698 O O . ILE A 1 90 ? -21.783 -2.056 21.610 1.00 86.19 90 ILE A O 1
ATOM 702 N N . ALA A 1 91 ? -20.778 -3.209 19.962 1.00 85.56 91 ALA A N 1
ATOM 703 C CA . ALA A 1 91 ? -21.940 -3.221 19.081 1.00 85.56 91 ALA A CA 1
ATOM 704 C C . ALA A 1 91 ? -23.102 -4.055 19.650 1.00 85.56 91 ALA A C 1
ATOM 706 O O . ALA A 1 91 ? -24.261 -3.660 19.514 1.00 85.56 91 ALA A O 1
ATOM 707 N N . GLU A 1 92 ? -22.815 -5.184 20.296 1.00 85.94 92 GLU A N 1
ATOM 708 C CA . GLU A 1 92 ? -23.819 -6.046 20.925 1.00 85.94 92 GLU A CA 1
ATOM 709 C C . GLU A 1 92 ? -24.469 -5.389 22.142 1.00 85.94 92 GLU A C 1
ATOM 711 O O . GLU A 1 92 ? -25.701 -5.336 22.210 1.00 85.94 92 GLU A O 1
ATOM 716 N N . ASN A 1 93 ? -23.670 -4.808 23.046 1.00 84.19 93 ASN A N 1
ATOM 717 C CA . ASN A 1 93 ? -24.192 -4.061 24.193 1.00 84.19 93 ASN A CA 1
ATOM 718 C C . ASN A 1 93 ? -25.043 -2.876 23.732 1.00 84.19 93 ASN A C 1
ATOM 720 O O . ASN A 1 93 ? -26.175 -2.711 24.184 1.00 84.19 93 ASN A O 1
ATOM 724 N N . PHE A 1 94 ? -24.577 -2.121 22.731 1.00 83.56 94 PHE A N 1
ATOM 725 C CA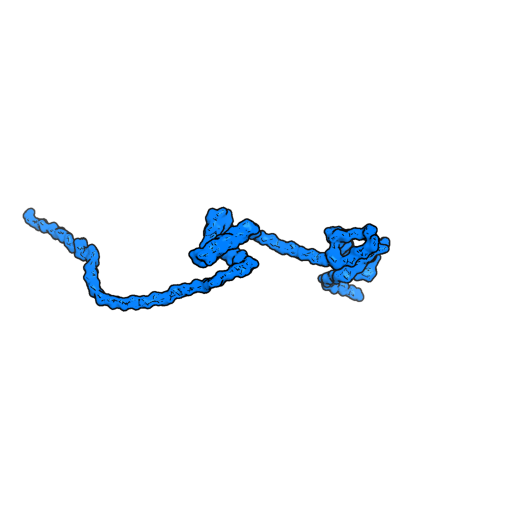 . PHE A 1 94 ? -25.359 -1.023 22.164 1.00 83.56 94 PHE A CA 1
ATOM 726 C C . PHE A 1 94 ? -26.696 -1.494 21.565 1.00 83.56 94 PHE A C 1
ATOM 728 O O . PHE A 1 94 ? -27.731 -0.862 21.782 1.00 83.56 94 PHE A O 1
ATOM 735 N N . LYS A 1 95 ? -26.715 -2.620 20.836 1.00 80.25 95 LYS A N 1
ATOM 736 C CA . LYS A 1 95 ? -27.953 -3.208 20.289 1.00 80.25 95 LYS A CA 1
ATOM 737 C C . LYS A 1 95 ? -28.895 -3.709 21.386 1.00 80.25 95 LYS A C 1
ATOM 739 O O . LYS A 1 95 ? -30.111 -3.580 21.241 1.00 80.25 95 LYS A O 1
ATOM 744 N N . ARG A 1 96 ? -28.362 -4.288 22.466 1.00 79.88 96 ARG A N 1
ATOM 745 C CA . ARG A 1 96 ? -29.136 -4.715 23.641 1.00 79.88 96 ARG A CA 1
ATOM 746 C C . ARG A 1 96 ? -29.786 -3.515 24.329 1.00 79.88 96 ARG A C 1
ATOM 748 O O . ARG A 1 96 ? -30.974 -3.562 24.633 1.00 79.88 96 ARG A O 1
ATOM 755 N N . ASP A 1 97 ? -29.044 -2.425 24.475 1.00 72.31 97 ASP A N 1
ATOM 756 C CA . ASP A 1 97 ? -29.499 -1.213 25.158 1.00 72.31 97 ASP A CA 1
ATOM 757 C C . ASP A 1 97 ? -30.466 -0.378 24.327 1.00 72.31 97 ASP A C 1
ATOM 759 O O . ASP A 1 97 ? -31.419 0.183 24.864 1.00 72.31 97 ASP A O 1
ATOM 763 N N . SER A 1 98 ? -30.316 -0.369 22.999 1.00 64.81 98 SER A N 1
ATOM 764 C CA . SER A 1 98 ? -31.297 0.256 22.105 1.00 64.81 98 SER A CA 1
ATOM 765 C C . SER A 1 98 ? -32.715 -0.299 22.298 1.00 64.81 98 SER A C 1
ATOM 767 O O . SER A 1 98 ? -33.673 0.391 21.954 1.00 64.81 98 SER A O 1
ATOM 769 N N . ARG A 1 99 ? -32.866 -1.520 22.834 1.00 60.47 99 ARG A N 1
ATOM 770 C CA . ARG A 1 99 ? -34.169 -2.124 23.154 1.00 60.47 99 ARG A CA 1
ATOM 771 C C . ARG A 1 99 ? -34.703 -1.721 24.535 1.00 60.47 99 ARG A C 1
ATOM 773 O O . ARG A 1 99 ? -35.913 -1.727 24.721 1.00 60.47 99 ARG A O 1
ATOM 780 N N . ASN A 1 100 ? -33.825 -1.345 25.469 1.00 56.50 100 ASN A N 1
ATOM 781 C CA . ASN A 1 100 ? -34.134 -1.233 26.902 1.00 56.50 100 ASN A CA 1
ATOM 782 C C . ASN A 1 100 ? -33.953 0.184 27.491 1.00 56.50 100 ASN A C 1
ATOM 784 O O . ASN A 1 100 ? -34.218 0.392 28.672 1.00 56.50 100 ASN A O 1
ATOM 788 N N . GLY A 1 101 ? -33.526 1.161 26.685 1.00 58.94 101 GLY A N 1
ATOM 789 C CA . GLY A 1 101 ? -33.233 2.534 27.112 1.00 58.94 101 GLY A CA 1
ATOM 790 C C . GLY A 1 101 ? -31.785 2.904 26.788 1.00 58.94 101 GLY A C 1
ATOM 791 O O . GLY A 1 101 ? -30.858 2.178 27.129 1.00 58.94 101 GLY A O 1
ATOM 792 N N . GLU A 1 102 ? -31.580 4.022 26.085 1.00 69.31 102 GLU A N 1
ATOM 793 C CA . GLU A 1 102 ? -30.283 4.390 25.497 1.00 69.31 102 GLU A CA 1
ATOM 794 C C . GLU A 1 102 ? -29.200 4.666 26.566 1.00 69.31 102 GLU A C 1
ATOM 796 O O . GLU A 1 102 ? -29.095 5.786 27.073 1.00 69.31 102 GLU A O 1
ATOM 801 N N . LYS A 1 103 ? -28.348 3.675 26.873 1.00 71.38 103 LYS A N 1
ATOM 802 C CA . LYS A 1 103 ? -27.197 3.845 27.778 1.00 71.38 103 LYS A CA 1
ATOM 803 C C . LYS A 1 103 ? -26.180 4.863 27.253 1.00 71.38 103 LYS A C 1
ATOM 805 O O . LYS A 1 103 ? -25.999 5.062 26.042 1.00 71.38 103 LYS A O 1
ATOM 810 N N . SER A 1 104 ? -25.500 5.563 28.162 1.00 81.88 104 SER A N 1
ATOM 811 C CA . SER A 1 104 ? -24.426 6.496 27.818 1.00 81.88 104 SER A CA 1
ATOM 812 C C . SER A 1 104 ? -23.205 5.761 27.251 1.00 81.88 104 SER A C 1
ATOM 814 O O . SER A 1 104 ? -22.973 4.596 27.551 1.00 81.88 104 SER A O 1
ATOM 816 N N . CYS A 1 105 ? -22.369 6.448 26.461 1.00 82.00 105 CYS A N 1
ATOM 817 C CA . CYS A 1 105 ? -21.078 5.874 26.047 1.00 82.00 105 CYS A CA 1
ATOM 818 C C . CYS A 1 105 ? -20.169 5.590 27.255 1.00 82.00 105 CYS A C 1
ATOM 820 O O . CYS A 1 105 ? -19.281 4.750 27.160 1.00 82.00 105 CYS A O 1
ATOM 822 N N . ALA A 1 106 ? -20.368 6.316 28.362 1.00 85.50 106 ALA A N 1
ATOM 823 C CA . ALA A 1 106 ? -19.674 6.071 29.623 1.00 85.50 106 ALA A CA 1
ATOM 824 C C . ALA A 1 106 ? -20.118 4.748 30.265 1.00 85.50 106 ALA A C 1
ATOM 826 O O . ALA A 1 106 ? -19.266 3.970 30.680 1.00 85.50 106 ALA A O 1
ATOM 827 N N . ASP A 1 107 ? -21.421 4.464 30.261 1.00 84.88 107 ASP A N 1
ATOM 828 C CA . ASP A 1 107 ? -21.983 3.244 30.851 1.00 84.88 107 ASP A CA 1
ATOM 829 C C . ASP A 1 107 ? -21.533 2.006 30.062 1.00 84.88 107 ASP A C 1
ATOM 831 O O . ASP A 1 107 ? -21.025 1.049 30.638 1.00 84.88 107 ASP A O 1
ATOM 835 N N . ILE A 1 108 ? -21.586 2.076 28.725 1.00 84.00 108 ILE A N 1
ATOM 836 C CA . ILE A 1 108 ? -21.097 1.005 27.837 1.00 84.00 108 ILE A CA 1
ATOM 837 C C . ILE A 1 108 ? -19.595 0.759 28.051 1.00 84.00 108 ILE A C 1
ATOM 839 O O . ILE A 1 108 ? -19.141 -0.382 28.057 1.00 84.00 108 ILE A O 1
ATOM 843 N N . ALA A 1 109 ? -18.804 1.820 28.239 1.00 87.50 109 ALA A N 1
ATOM 844 C CA . ALA A 1 109 ? -17.378 1.676 28.523 1.00 87.50 109 ALA A CA 1
ATOM 845 C C . ALA A 1 109 ? -17.129 0.996 29.879 1.00 87.50 109 ALA A C 1
ATOM 847 O O . ALA A 1 109 ? -16.228 0.164 29.978 1.00 87.50 109 ALA A O 1
ATOM 848 N N . ALA A 1 110 ? -17.927 1.315 30.902 1.00 87.12 110 ALA A N 1
ATOM 849 C CA . ALA A 1 110 ? -17.821 0.696 32.219 1.00 87.12 110 ALA A CA 1
ATOM 850 C C . ALA A 1 110 ? -18.141 -0.806 32.170 1.00 87.12 110 ALA A C 1
ATOM 852 O O . ALA A 1 110 ? -17.372 -1.600 32.702 1.00 87.12 110 ALA A O 1
ATOM 853 N N . GLU A 1 111 ? -19.203 -1.207 31.468 1.00 86.81 111 GLU A N 1
ATOM 854 C CA . GLU A 1 111 ? -19.587 -2.620 31.301 1.00 86.81 111 GLU A CA 1
ATOM 855 C C . GLU A 1 111 ? -18.506 -3.434 30.581 1.00 86.81 111 GLU A C 1
ATOM 857 O O . GLU A 1 111 ? -18.157 -4.539 30.987 1.00 86.81 111 GLU A O 1
ATOM 862 N N . ILE A 1 112 ? -17.913 -2.862 29.536 1.00 86.94 112 ILE A N 1
ATOM 863 C CA . ILE A 1 112 ? -16.861 -3.528 28.756 1.00 86.94 112 ILE A CA 1
ATOM 864 C C . ILE A 1 112 ? -15.543 -3.588 29.534 1.00 86.94 112 ILE A C 1
ATOM 866 O O . ILE A 1 112 ? -14.802 -4.566 29.434 1.00 86.94 112 ILE A O 1
ATOM 870 N N . THR A 1 113 ? -15.290 -2.585 30.375 1.00 90.19 113 THR A N 1
ATOM 871 C CA . THR A 1 113 ? -14.160 -2.598 31.310 1.00 90.19 113 THR A CA 1
ATOM 872 C C . THR A 1 113 ? -14.349 -3.658 32.395 1.00 90.19 113 THR A C 1
ATOM 874 O O . THR A 1 113 ? -13.389 -4.350 32.724 1.00 90.19 113 THR A O 1
ATOM 877 N N . GLN A 1 114 ? -15.574 -3.858 32.897 1.00 87.81 114 GLN A N 1
ATOM 878 C CA . GLN A 1 114 ? -15.898 -4.957 33.817 1.00 87.81 114 GLN A CA 1
ATOM 879 C C . GLN A 1 114 ? -15.722 -6.334 33.164 1.00 87.81 114 GLN A C 1
ATOM 881 O O . GLN A 1 114 ? -15.272 -7.263 33.825 1.00 87.81 114 GLN A O 1
ATOM 886 N N . ALA A 1 115 ? -15.999 -6.454 31.863 1.00 84.06 115 ALA A N 1
ATOM 887 C CA . ALA A 1 115 ? -15.743 -7.666 31.085 1.00 84.06 115 ALA A CA 1
ATOM 888 C C . ALA A 1 115 ? -14.245 -7.925 30.798 1.00 84.06 115 ALA A C 1
ATOM 890 O O . ALA A 1 115 ? -13.912 -8.912 30.148 1.00 84.06 115 ALA A O 1
ATOM 891 N N . GLY A 1 116 ? -13.336 -7.063 31.277 1.00 85.75 116 GLY A N 1
ATOM 892 C CA . GLY A 1 116 ? -11.884 -7.247 31.175 1.00 85.75 116 GLY A CA 1
ATOM 893 C C . GLY A 1 116 ? -11.206 -6.476 30.040 1.00 85.75 116 GLY A C 1
ATOM 894 O O . GLY A 1 116 ? -9.992 -6.589 29.869 1.00 85.75 116 GLY A O 1
ATOM 895 N N . HIS A 1 117 ? -11.939 -5.652 29.283 1.00 81.25 117 HIS A N 1
ATOM 896 C CA . HIS A 1 117 ? -11.372 -4.844 28.203 1.00 81.25 117 HIS A CA 1
ATOM 897 C C . HIS A 1 117 ? -11.317 -3.359 28.597 1.00 81.25 117 HIS A C 1
ATOM 899 O O . HIS A 1 117 ? -12.354 -2.696 28.622 1.00 81.25 117 HIS A O 1
ATOM 905 N N . PRO A 1 118 ? -10.131 -2.781 28.874 1.00 84.06 118 PRO A N 1
ATOM 906 C CA . PRO A 1 118 ? -10.024 -1.381 29.278 1.00 84.06 118 PRO A CA 1
ATOM 907 C C . PRO A 1 118 ? -10.328 -0.456 28.092 1.00 84.06 118 PRO A C 1
ATOM 909 O O . PRO A 1 118 ? -9.492 -0.239 27.211 1.00 84.06 118 PRO A O 1
ATOM 912 N N . VAL A 1 119 ? -11.538 0.105 28.064 1.00 86.19 119 VAL A N 1
ATOM 913 C CA . VAL A 1 119 ? -12.031 0.925 26.951 1.00 86.19 119 VAL A CA 1
ATOM 914 C C . VAL A 1 119 ? -12.438 2.313 27.442 1.00 86.19 119 VAL A C 1
ATOM 916 O O . VAL A 1 119 ? -13.126 2.461 28.445 1.00 86.19 119 VAL A O 1
ATOM 919 N N . SER A 1 120 ? -12.048 3.364 26.709 1.00 87.00 120 SER A N 1
ATOM 920 C CA . SER A 1 120 ? -12.497 4.732 27.000 1.00 87.00 120 SER A CA 1
ATOM 921 C C . SER A 1 120 ? -13.874 5.034 26.395 1.00 87.00 120 SER A C 1
ATOM 923 O O . SER A 1 120 ? -14.228 4.553 25.317 1.00 87.00 120 SER A O 1
ATOM 925 N N . SER A 1 121 ? -14.629 5.946 27.008 1.00 86.12 121 SER A N 1
ATOM 926 C CA . SER A 1 121 ? -15.915 6.428 26.467 1.00 86.12 121 SER A CA 1
ATOM 927 C C . SER A 1 121 ? -15.788 7.042 25.062 1.00 86.12 121 SER A C 1
ATOM 929 O O . SER A 1 121 ? -16.636 6.841 24.189 1.00 86.12 121 SER A O 1
ATOM 931 N N . THR A 1 122 ? -14.684 7.747 24.797 1.00 87.75 122 THR A N 1
ATOM 932 C CA . THR A 1 122 ? -14.346 8.283 23.469 1.00 87.75 122 THR A CA 1
ATOM 933 C C . THR A 1 122 ? -14.042 7.184 22.458 1.00 87.75 122 THR A C 1
ATOM 935 O O . THR A 1 122 ? -14.277 7.359 21.258 1.00 87.75 122 THR A O 1
ATOM 938 N N . MET A 1 123 ? -13.527 6.042 22.916 1.00 87.38 123 MET A N 1
ATOM 939 C CA . MET A 1 123 ? -13.295 4.890 22.066 1.00 87.38 123 MET A CA 1
ATOM 940 C C . MET A 1 123 ? -14.609 4.258 21.626 1.00 87.38 123 MET A C 1
ATOM 942 O O . MET A 1 123 ? -14.789 4.106 20.417 1.00 87.38 123 MET A O 1
ATOM 946 N N . VAL A 1 124 ? -15.527 4.020 22.565 1.00 87.50 124 VAL A N 1
ATOM 947 C CA . VAL A 1 124 ? -16.895 3.552 22.289 1.00 87.50 124 VAL A CA 1
ATOM 948 C C . VAL A 1 124 ? -17.572 4.444 21.251 1.00 87.50 124 VAL A C 1
ATOM 950 O O . VAL A 1 124 ? -18.045 3.957 20.230 1.00 87.50 124 VAL A O 1
ATOM 953 N N . TRP A 1 125 ? -17.530 5.767 21.434 1.00 86.31 125 TRP A N 1
ATOM 954 C CA . TRP A 1 125 ? -18.138 6.704 20.484 1.00 86.31 125 TRP A CA 1
ATOM 955 C C . TRP A 1 125 ? -17.570 6.591 19.061 1.00 86.31 125 TRP A C 1
ATOM 957 O O . TRP A 1 125 ? -18.329 6.605 18.095 1.00 86.31 125 TRP A O 1
ATOM 967 N N . LYS A 1 126 ? -16.245 6.459 18.912 1.00 86.56 126 LYS A N 1
ATOM 968 C CA . LYS A 1 126 ? -15.621 6.289 17.588 1.00 86.56 126 LYS A CA 1
ATOM 969 C C . LYS A 1 126 ? -16.025 4.961 16.938 1.00 86.56 126 LYS A C 1
ATOM 971 O O . LYS A 1 126 ? -16.257 4.958 15.741 1.00 86.56 126 LYS A O 1
ATOM 976 N N . VAL A 1 127 ? -16.106 3.867 17.704 1.00 87.94 127 VAL A N 1
ATOM 977 C CA . VAL A 1 127 ? -16.564 2.561 17.186 1.00 87.94 127 VAL A CA 1
ATOM 978 C C . VAL A 1 127 ? -18.015 2.655 16.717 1.00 87.94 127 VAL A C 1
ATOM 980 O O . VAL A 1 127 ? -18.317 2.286 15.589 1.00 87.94 127 VAL A O 1
ATOM 983 N N . LEU A 1 128 ? -18.900 3.235 17.532 1.00 85.81 128 LEU A N 1
ATOM 984 C CA . LEU A 1 128 ? -20.304 3.432 17.160 1.00 85.81 128 LEU A CA 1
ATOM 985 C C . LEU A 1 128 ? -20.449 4.317 15.913 1.00 85.81 128 LEU A C 1
ATOM 987 O O . LEU A 1 128 ? -21.270 4.032 15.045 1.00 85.81 128 LEU A O 1
ATOM 991 N N . LYS A 1 129 ? -19.616 5.359 15.787 1.00 85.62 129 LYS A N 1
ATOM 992 C CA . LYS A 1 129 ? -19.586 6.233 14.609 1.00 85.62 129 LYS A CA 1
ATOM 993 C C . LYS A 1 129 ? -19.104 5.501 13.353 1.00 85.62 129 LYS A C 1
ATOM 995 O O . LYS A 1 129 ? -19.744 5.653 12.316 1.00 85.62 129 LYS A O 1
ATOM 1000 N N . ASP A 1 130 ? -18.019 4.732 13.446 1.00 85.75 130 ASP A N 1
ATOM 1001 C CA . ASP A 1 130 ? -17.490 3.921 12.339 1.00 85.75 130 ASP A CA 1
ATOM 1002 C C . ASP A 1 130 ? -18.517 2.854 11.902 1.00 85.75 130 ASP A C 1
ATOM 1004 O O . ASP A 1 130 ? -18.667 2.599 10.711 1.00 85.75 130 ASP A O 1
ATOM 1008 N N . ALA A 1 131 ? -19.292 2.308 12.848 1.00 83.44 131 ALA A N 1
ATOM 1009 C CA . ALA A 1 131 ? -20.373 1.351 12.601 1.00 83.44 131 ALA A CA 1
ATOM 1010 C C . ALA A 1 131 ? -21.695 1.986 12.111 1.00 83.44 131 ALA A C 1
ATOM 1012 O O . ALA A 1 131 ? -22.679 1.277 11.907 1.00 83.44 131 ALA A O 1
ATOM 1013 N N . GLY A 1 132 ? -21.762 3.314 11.957 1.00 81.69 132 GLY A N 1
ATOM 1014 C CA . GLY A 1 132 ? -22.973 4.023 11.518 1.00 81.69 132 GLY A CA 1
ATOM 1015 C C . GLY A 1 132 ? -24.102 4.099 12.559 1.00 81.69 132 GLY A C 1
ATOM 1016 O O . GLY A 1 132 ? -25.192 4.581 12.254 1.00 81.69 132 GLY A O 1
ATOM 1017 N N . LEU A 1 133 ? -23.855 3.676 13.801 1.00 73.75 133 LEU A N 1
ATOM 1018 C CA . LEU A 1 133 ? -24.823 3.662 14.895 1.00 73.75 133 LEU A CA 1
ATOM 1019 C C . LEU A 1 133 ? -24.834 5.034 15.590 1.00 73.75 133 LEU A C 1
ATOM 1021 O O . LEU A 1 133 ? -24.001 5.339 16.445 1.00 73.75 133 LEU A O 1
ATOM 1025 N N . ARG A 1 134 ? -25.769 5.910 15.205 1.00 65.12 134 ARG A N 1
ATOM 1026 C CA . ARG A 1 134 ? -25.966 7.214 15.863 1.00 65.12 134 ARG A CA 1
ATOM 1027 C C . ARG A 1 134 ? -26.913 7.081 17.055 1.00 65.12 134 ARG A C 1
ATOM 1029 O O . ARG A 1 134 ? -27.946 6.431 16.947 1.00 65.12 134 ARG A O 1
ATOM 1036 N N . LYS A 1 135 ? -26.613 7.773 18.163 1.00 61.84 135 LYS A N 1
ATOM 1037 C CA . LYS A 1 135 ? -27.599 7.998 19.232 1.00 61.84 135 LYS A CA 1
ATOM 1038 C C . LYS A 1 135 ? -28.784 8.762 18.653 1.00 61.84 135 LYS A C 1
ATOM 1040 O O . LYS A 1 135 ? -28.609 9.882 18.171 1.00 61.84 135 LYS A O 1
ATOM 1045 N N . SER A 1 136 ? -29.963 8.159 18.694 1.00 45.84 136 SER A N 1
ATOM 1046 C CA . SER A 1 136 ? -31.192 8.734 18.161 1.00 45.84 136 SER A CA 1
ATOM 1047 C C . SER A 1 136 ? -32.172 9.104 19.269 1.00 45.84 136 SER A C 1
ATOM 1049 O O . SER A 1 136 ? -33.361 8.854 19.123 1.00 45.84 136 SER A O 1
ATOM 1051 N N . LYS A 1 137 ? -31.709 9.755 20.338 1.00 45.50 137 LYS A N 1
ATOM 1052 C CA . LYS A 1 137 ? -32.471 10.803 21.025 1.00 45.50 137 LYS A CA 1
ATOM 1053 C C . LYS A 1 137 ? -31.516 11.753 21.755 1.00 45.50 137 LYS A C 1
ATOM 1055 O O . LYS A 1 137 ? -30.677 11.309 22.538 1.00 45.50 137 LYS A O 1
ATOM 1060 N N . PRO A 1 138 ? -31.621 13.076 21.546 1.00 43.53 138 PRO A N 1
ATOM 1061 C CA . PRO A 1 138 ? -31.000 14.023 22.460 1.00 43.53 138 PRO A CA 1
ATOM 1062 C C . PRO A 1 138 ? -31.580 13.789 23.860 1.00 43.53 138 PRO A C 1
ATOM 1064 O O . PRO A 1 138 ? -32.798 13.669 24.013 1.00 43.53 138 PRO A O 1
ATOM 1067 N N . VAL A 1 139 ? -30.719 13.721 24.881 1.00 48.25 139 VAL A N 1
ATOM 1068 C CA . VAL A 1 139 ? -31.154 13.703 26.282 1.00 48.25 139 VAL A CA 1
ATOM 1069 C C . VAL A 1 139 ? -31.998 14.957 26.496 1.00 48.25 139 VAL A C 1
ATOM 1071 O O . VAL A 1 139 ? -31.472 16.072 26.526 1.00 48.25 139 VAL A O 1
ATOM 1074 N N . LYS A 1 140 ? -33.322 14.798 26.592 1.00 50.91 140 LYS A N 1
ATOM 1075 C CA . LYS A 1 140 ? -34.204 15.894 26.987 1.00 50.91 140 LYS A CA 1
ATOM 1076 C C . LYS A 1 140 ? -33.780 16.282 28.398 1.00 50.91 140 LYS A C 1
ATOM 1078 O O . LYS A 1 140 ? -33.957 15.492 29.325 1.00 50.91 140 LYS A O 1
ATOM 1083 N N . LYS A 1 141 ? -33.204 17.479 28.569 1.00 49.31 141 LYS A N 1
ATOM 1084 C CA . LYS A 1 141 ? -33.056 18.074 29.901 1.00 49.31 141 LYS A CA 1
ATOM 1085 C C . LYS A 1 141 ? -34.418 17.952 30.586 1.00 49.31 141 LYS A C 1
ATOM 1087 O O . LYS A 1 141 ? -35.420 18.378 30.008 1.00 49.31 141 LYS A O 1
ATOM 1092 N N . ARG A 1 142 ? -34.471 17.355 31.783 1.00 52.81 142 ARG A N 1
ATOM 1093 C CA . ARG A 1 142 ? -35.648 17.513 32.645 1.00 52.81 142 ARG A CA 1
ATOM 1094 C C . ARG A 1 142 ? -35.875 19.019 32.763 1.00 52.81 142 ARG A C 1
ATOM 1096 O O . ARG A 1 142 ? -34.934 19.746 33.080 1.00 52.81 142 ARG A O 1
ATOM 1103 N N . GLY A 1 143 ? -37.068 19.474 32.383 1.00 60.38 143 GLY A N 1
ATOM 1104 C CA . GLY A 1 143 ? -37.405 20.893 32.401 1.00 60.38 143 GLY A CA 1
ATOM 1105 C C . GLY A 1 143 ? -37.181 21.496 33.792 1.00 60.38 143 GLY A C 1
ATOM 1106 O O . GLY A 1 143 ? -37.083 20.747 34.772 1.00 60.38 143 GLY A O 1
ATOM 1107 N N . PRO A 1 144 ? -37.083 22.831 33.895 1.00 61.81 144 PRO A N 1
ATOM 1108 C CA . PRO A 1 144 ? -36.947 23.503 35.180 1.00 61.81 144 PRO A CA 1
ATOM 1109 C C . PRO A 1 144 ? -38.022 22.988 36.136 1.00 61.81 144 PRO A C 1
ATOM 1111 O O . PRO A 1 144 ? -39.201 22.953 35.785 1.00 61.81 144 PRO A O 1
ATOM 1114 N N . ARG A 1 145 ? -37.615 22.549 37.329 1.00 60.25 145 ARG A N 1
ATOM 1115 C CA . ARG A 1 145 ? -38.552 22.124 38.368 1.00 60.25 145 ARG A CA 1
ATOM 1116 C C . ARG A 1 145 ? -39.355 23.366 38.759 1.00 60.25 145 ARG A C 1
ATOM 1118 O O . ARG A 1 145 ? -38.799 24.278 39.367 1.00 60.25 145 ARG A O 1
ATOM 1125 N N . THR A 1 146 ? -40.620 23.441 38.351 1.00 63.03 146 THR A N 1
ATOM 1126 C CA . THR A 1 146 ? -41.527 24.517 38.761 1.00 63.03 146 THR A CA 1
ATOM 1127 C C . THR A 1 146 ? -41.527 24.545 40.282 1.00 63.03 146 THR A C 1
ATOM 1129 O O . THR A 1 146 ? -41.744 23.511 40.918 1.00 63.03 146 THR A O 1
ATOM 1132 N N . LYS A 1 147 ? -41.200 25.698 40.876 1.00 53.91 147 LYS A N 1
ATOM 1133 C CA . LYS A 1 147 ? -41.226 25.853 42.330 1.00 53.91 147 LYS A CA 1
ATOM 1134 C C . LYS A 1 147 ? -42.652 25.551 42.790 1.00 53.91 147 LYS A C 1
ATOM 1136 O O . LYS A 1 147 ? -43.587 26.231 42.374 1.00 53.91 147 LYS A O 1
ATOM 1141 N N . MET A 1 148 ? -42.821 24.476 43.557 1.00 57.25 148 MET A N 1
ATOM 1142 C CA . MET A 1 148 ? -44.084 24.187 44.231 1.00 57.25 148 MET A CA 1
ATOM 1143 C C . MET A 1 148 ? -44.417 25.413 45.085 1.00 57.25 148 MET A C 1
ATOM 1145 O O . MET A 1 148 ? -43.542 25.890 45.805 1.00 57.25 148 MET A O 1
ATOM 1149 N N . LYS A 1 149 ? -45.630 25.963 44.952 1.00 56.62 149 LYS A N 1
ATOM 1150 C CA . LYS A 1 149 ? -46.091 27.040 45.835 1.00 56.62 149 LYS A CA 1
ATOM 1151 C C . LYS A 1 149 ? -45.996 26.527 47.269 1.00 56.62 149 LYS A C 1
ATOM 1153 O O . LYS A 1 149 ? -46.584 25.493 47.581 1.00 56.62 149 LYS A O 1
ATOM 1158 N N . GLU A 1 150 ? -45.230 27.228 48.094 1.00 52.53 150 GLU A N 1
ATOM 1159 C CA . GLU A 1 150 ? -45.171 27.012 49.534 1.00 52.53 150 GLU A CA 1
ATOM 1160 C C . GLU A 1 150 ? -46.600 27.149 50.078 1.00 52.53 150 GLU A C 1
ATOM 1162 O O . GLU A 1 150 ? -47.207 28.219 50.012 1.00 52.53 150 GLU A O 1
ATOM 1167 N N . GLY A 1 151 ? -47.187 26.030 50.510 1.00 53.53 151 GLY A N 1
ATOM 1168 C CA . GLY A 1 151 ? -48.392 26.051 51.336 1.00 53.53 151 GLY A CA 1
ATOM 1169 C C . GLY A 1 151 ? -48.060 26.675 52.695 1.00 53.53 151 GLY A C 1
ATOM 1170 O O . GLY A 1 151 ? -46.893 26.641 53.096 1.00 53.53 151 GLY A O 1
ATOM 1171 N N . PRO A 1 152 ? -49.042 27.269 53.396 1.00 47.75 152 PRO A N 1
ATOM 1172 C CA . PRO A 1 152 ? -48.780 28.047 54.599 1.00 47.75 152 PRO A CA 1
ATOM 1173 C C . PRO A 1 152 ? -48.063 27.187 55.640 1.00 47.75 152 PRO A C 1
ATOM 1175 O O . PRO A 1 152 ? -48.475 26.064 55.933 1.00 47.75 152 PRO A O 1
ATOM 1178 N N . ALA A 1 153 ? -46.959 27.726 56.153 1.00 51.72 153 ALA A N 1
AT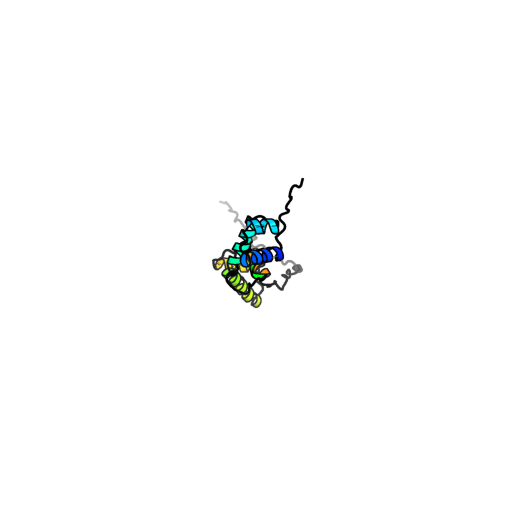OM 1179 C CA . ALA A 1 153 ? -46.086 27.093 57.122 1.00 51.72 153 ALA A CA 1
ATOM 1180 C C . ALA A 1 153 ? -46.859 26.746 58.403 1.00 51.72 153 ALA A C 1
ATOM 1182 O O . ALA A 1 153 ? -47.045 27.586 59.280 1.00 51.72 153 ALA A O 1
ATOM 1183 N N . GLY A 1 154 ? -47.285 25.490 58.533 1.00 51.19 154 GLY A N 1
ATOM 1184 C CA . GLY A 1 154 ? -47.487 24.902 59.849 1.00 51.19 154 GLY A CA 1
ATOM 1185 C C . GLY A 1 154 ? -46.111 24.776 60.493 1.00 51.19 154 GLY A C 1
ATOM 1186 O O . GLY A 1 154 ? -45.285 23.999 60.016 1.00 51.19 154 GLY A O 1
ATOM 1187 N N . SER A 1 155 ? -45.833 25.581 61.518 1.00 56.94 155 SER A N 1
ATOM 1188 C CA . SER A 1 155 ? -44.591 25.514 62.286 1.00 56.94 155 SER A CA 1
ATOM 1189 C C . SER A 1 155 ? -44.481 24.139 62.943 1.00 56.94 155 SER A C 1
ATOM 1191 O O . SER A 1 155 ? -45.105 23.882 63.971 1.00 56.94 155 SER A O 1
ATOM 1193 N N . VAL A 1 156 ? -43.717 23.234 62.339 1.00 61.25 156 VAL A N 1
ATOM 1194 C CA . VAL A 1 156 ? -43.360 21.967 62.978 1.00 61.25 156 VAL A CA 1
ATOM 1195 C C . VAL A 1 156 ? -42.377 22.308 64.102 1.00 61.25 156 VAL A C 1
ATOM 1197 O O . VAL A 1 156 ? -41.343 22.915 63.807 1.00 61.25 156 VAL A O 1
ATOM 1200 N N . PRO A 1 157 ? -42.669 21.992 65.377 1.00 58.75 157 PRO A N 1
ATOM 1201 C CA . PRO A 1 157 ? -41.744 22.273 66.466 1.00 58.75 157 PRO A CA 1
ATOM 1202 C C . PRO A 1 157 ? -40.413 21.564 66.218 1.00 58.75 157 PRO A C 1
ATOM 1204 O O . PRO A 1 157 ? -40.381 20.377 65.887 1.00 58.75 157 PRO A O 1
ATOM 1207 N N . SER A 1 158 ? -39.314 22.308 66.357 1.00 58.06 158 SER A N 1
ATOM 1208 C CA . SER A 1 158 ? -37.964 21.758 66.247 1.00 58.06 158 SER A CA 1
ATOM 1209 C C . SER A 1 158 ? -37.785 20.632 67.273 1.00 58.06 158 SER A C 1
ATOM 1211 O O . SER A 1 158 ? -38.066 20.851 68.454 1.00 58.06 158 SER A O 1
ATOM 1213 N N . PRO A 1 159 ? -37.267 19.455 66.876 1.00 53.19 159 PRO A N 1
ATOM 1214 C CA . PRO A 1 159 ? -37.073 18.322 67.783 1.00 53.19 159 PRO A CA 1
ATOM 1215 C C . PRO A 1 159 ? -36.045 18.605 68.894 1.00 53.19 159 PRO A C 1
ATOM 1217 O O . PRO A 1 159 ? -35.903 17.810 69.815 1.00 53.19 159 PRO A O 1
ATOM 1220 N N . TYR A 1 160 ? -35.347 19.743 68.832 1.00 55.69 160 TYR A N 1
ATOM 1221 C CA . TYR A 1 160 ? -34.361 20.178 69.821 1.00 55.69 160 TYR A CA 1
ATOM 1222 C C . TYR A 1 160 ? -34.930 21.062 70.944 1.00 55.69 160 TYR A C 1
ATOM 1224 O O . TYR A 1 160 ? -34.182 21.444 71.838 1.00 55.69 160 TYR A O 1
ATOM 1232 N N . ALA A 1 161 ? -36.229 21.384 70.939 1.00 54.78 161 ALA A N 1
ATOM 1233 C CA . ALA A 1 161 ? -36.830 22.243 71.966 1.00 54.78 161 ALA A CA 1
ATOM 1234 C C . ALA A 1 161 ? -36.958 21.578 73.356 1.00 54.78 161 ALA A C 1
ATOM 1236 O O . ALA A 1 161 ? -37.175 22.276 74.337 1.00 54.78 161 ALA A O 1
ATOM 1237 N N . LEU A 1 162 ? -36.800 20.253 73.456 1.00 57.78 162 LEU A N 1
ATOM 1238 C CA . LEU A 1 162 ? -36.970 19.481 74.699 1.00 57.78 162 LEU A CA 1
ATOM 1239 C C . LEU A 1 162 ? -35.668 19.227 75.483 1.00 57.78 162 LEU A C 1
ATOM 1241 O O . LEU A 1 162 ? -35.686 18.485 76.458 1.00 57.78 162 LEU A O 1
ATOM 1245 N N . ALA A 1 163 ? -34.530 19.791 75.065 1.00 53.94 163 ALA A N 1
ATOM 1246 C CA . ALA A 1 163 ? -33.216 19.405 75.599 1.00 53.94 163 ALA A CA 1
ATOM 1247 C C . ALA A 1 163 ? -32.528 20.453 76.499 1.00 53.94 163 ALA A C 1
ATOM 1249 O O . ALA A 1 163 ? -31.338 20.315 76.772 1.00 53.94 163 ALA A O 1
ATOM 1250 N N . LEU A 1 164 ? -33.229 21.494 76.966 1.00 58.00 164 LEU A N 1
ATOM 1251 C CA . LEU A 1 164 ? -32.649 22.527 77.843 1.00 58.00 164 LEU A CA 1
ATOM 1252 C C . LEU A 1 164 ? -33.525 22.852 79.060 1.00 58.00 164 LEU A C 1
ATOM 1254 O O . LEU A 1 164 ? -33.694 24.012 79.414 1.00 58.00 164 LEU A O 1
ATOM 1258 N N . GLU A 1 165 ? -34.022 21.829 79.745 1.00 51.06 165 GLU A N 1
ATOM 1259 C CA . GLU A 1 165 ? -34.340 21.956 81.169 1.00 51.06 165 GLU A CA 1
ATOM 1260 C C . GLU A 1 165 ? -33.239 21.220 81.939 1.00 51.06 165 GLU A C 1
ATOM 1262 O O . GLU A 1 165 ? -33.275 20.006 82.132 1.00 51.06 165 GLU A O 1
ATOM 1267 N N . ARG A 1 166 ? -32.185 21.968 82.298 1.00 54.88 166 ARG A N 1
ATOM 1268 C CA . ARG A 1 166 ? -31.303 21.575 83.402 1.00 54.88 166 ARG A CA 1
ATOM 1269 C C . ARG A 1 166 ? -32.170 21.525 84.665 1.00 54.88 166 ARG A C 1
ATOM 1271 O O . ARG A 1 166 ? -32.849 22.518 84.917 1.00 54.88 166 ARG A O 1
ATOM 1278 N N . PRO A 1 167 ? -32.137 20.458 85.475 1.00 50.19 167 PRO A N 1
ATOM 1279 C CA . PRO A 1 167 ? -32.547 20.596 86.861 1.00 50.19 167 PRO A CA 1
ATOM 1280 C C . PRO A 1 167 ? -31.552 21.546 87.542 1.00 50.19 167 PRO A C 1
ATOM 1282 O O . PRO A 1 167 ? -30.348 21.292 87.532 1.00 50.19 167 PRO A O 1
ATOM 1285 N N . GLU A 1 168 ? -32.054 22.669 88.053 1.00 57.16 168 GLU A N 1
ATOM 1286 C CA . GLU A 1 168 ? -31.351 23.462 89.060 1.00 57.16 168 GLU A CA 1
ATOM 1287 C C . GLU A 1 168 ? -31.165 22.553 90.284 1.00 57.16 168 GLU A C 1
ATOM 1289 O O . GLU A 1 168 ? -32.131 22.003 90.820 1.00 57.16 168 GLU A O 1
ATOM 1294 N N . GLU A 1 169 ? -29.912 22.316 90.660 1.00 53.59 169 GLU A N 1
ATOM 1295 C CA . GLU A 1 169 ? -29.561 21.717 91.942 1.00 53.59 169 GLU A CA 1
ATOM 1296 C C . GLU A 1 169 ? -29.802 22.793 93.009 1.00 53.59 169 GLU A C 1
ATOM 1298 O O . GLU A 1 169 ? -29.016 23.727 93.150 1.00 53.59 169 GLU A O 1
ATOM 1303 N N . ASP A 1 170 ? -30.925 22.692 93.722 1.00 53.75 170 ASP A N 1
ATOM 1304 C CA . ASP A 1 170 ? -31.158 23.463 94.942 1.00 53.75 170 ASP A CA 1
ATOM 1305 C C . ASP A 1 170 ? -30.315 22.857 96.076 1.00 53.75 170 ASP A C 1
ATOM 1307 O O . ASP A 1 170 ? -30.702 21.882 96.726 1.00 53.75 170 ASP A O 1
ATOM 1311 N N . ASP A 1 171 ? -29.152 23.460 96.317 1.00 52.22 171 ASP A N 1
ATOM 1312 C CA . ASP A 1 171 ? -28.425 23.342 97.578 1.00 52.22 171 ASP A CA 1
ATOM 1313 C C . ASP A 1 171 ? -29.203 24.082 98.677 1.00 52.22 171 ASP A C 1
ATOM 1315 O O . ASP A 1 171 ? -29.263 25.315 98.708 1.00 52.22 171 ASP A O 1
ATOM 1319 N N . GLY A 1 172 ? -29.781 23.331 99.615 1.00 52.97 172 GLY A N 1
ATOM 1320 C CA . GLY A 1 172 ? -30.409 23.918 100.793 1.00 52.97 172 GLY A CA 1
ATOM 1321 C C . GLY A 1 172 ? -30.812 22.919 101.873 1.00 52.97 172 GLY A C 1
ATOM 1322 O O . GLY A 1 172 ? -31.986 22.567 101.936 1.00 52.97 172 GLY A O 1
ATOM 1323 N N . VAL A 1 173 ? -29.856 22.537 102.737 1.00 44.78 173 VAL A N 1
ATOM 1324 C CA . VAL A 1 173 ? -29.910 22.634 104.221 1.00 44.78 173 VAL A CA 1
ATOM 1325 C C . VAL A 1 173 ? -28.487 22.787 104.755 1.00 44.78 173 VAL A C 1
ATOM 1327 O O . VAL A 1 173 ? -27.638 21.939 104.403 1.00 44.78 173 VAL A O 1
#

Organism: Trichoderma harzianum (NCBI:txid5544)